Protein AF-A9T0R4-F1 (afdb_monomer)

Radius of gyration: 15.26 Å; Cα contacts (8 Å, |Δi|>4): 193; chains: 1; bounding box: 36×42×43 Å

Solvent-accessible surface area (backbone atoms only — not comparable to full-atom values): 8244 Å² total; per-residue (Å²): 133,77,101,53,100,78,72,76,83,64,57,47,52,49,86,45,76,61,78,54,85,82,58,40,22,39,69,59,68,67,42,74,34,82,90,39,96,44,37,61,94,69,52,31,91,51,52,52,81,87,28,43,73,47,55,80,41,80,59,54,66,58,92,57,54,78,85,64,85,46,80,80,80,76,92,62,88,76,92,49,75,64,57,51,51,67,37,51,49,43,17,54,29,28,42,47,18,23,87,47,77,79,47,99,48,64,54,27,67,17,50,47,26,83,96,33,12,78,77,27,61,63,40,57,20,48,51,44,30,52,59,50,59,72,76,104

Secondary structure (DSSP, 8-state):
--S-TT-PPP---TT---SSSSPSSS--HHHH-TTSTT--S---TT-STT----TT--SS-----TTS-------SS---HHHHIIIIIHHHHHHHS---TTSSS-TTTTTTSTTTGGGSTTHHHHHHHHHHHHT-

pLDDT: mean 76.75, std 14.37, range [42.97, 95.38]

Mean predicted aligned error: 8.43 Å

Nearest PDB structures (foldseek):
  6els-assembly1_A  TM=7.556E-01  e=1.540E-04  Malus domestica
  6hqi-assembly1_A  TM=7.510E-01  e=2.291E-04  Solanum lycopersicum
  4z14-assembly6_E  TM=7.419E-01  e=5.787E-04  Coreopsis grandiflora
  4z14-assembly5_C  TM=7.451E-01  e=9.827E-04  Coreopsis grandiflora
  6hqj-assembly1_A  TM=6.985E-01  e=3.890E-04  Solanum lycopersicum

Foldseek 3Di:
DPPDPPDDDAAQVLVPLDLDPPHSQADDVLQVDPVHPLDDQFWAPQRDPPFGQALPDQAHHDPDGSVDDHDDDDPDDDPDPCVCVVTVLNSVLRHTFYPDCPTPDGGSLECVDPVRPVVNSNSRNHVVVVVVVVVD

Structure (mmCIF, N/CA/C/O backbone):
data_AF-A9T0R4-F1
#
_entry.id   AF-A9T0R4-F1
#
loop_
_atom_site.group_PDB
_atom_site.id
_atom_site.type_symbol
_atom_site.label_atom_id
_atom_site.label_alt_id
_atom_site.label_comp_id
_atom_site.label_asym_id
_atom_site.label_entity_id
_atom_site.label_seq_id
_atom_site.pdbx_PDB_ins_code
_atom_site.Cartn_x
_atom_site.Cartn_y
_atom_site.Cartn_z
_atom_site.occupancy
_atom_site.B_iso_or_equiv
_atom_site.auth_seq_id
_atom_site.auth_comp_id
_atom_site.auth_asym_id
_atom_site.auth_atom_id
_atom_site.pdbx_PDB_model_num
ATOM 1 N N . MET A 1 1 ? 10.611 -3.393 -21.268 1.00 68.62 1 MET A N 1
ATOM 2 C CA . MET A 1 1 ? 9.425 -2.520 -21.177 1.00 68.62 1 MET A CA 1
ATOM 3 C C . MET A 1 1 ? 8.415 -3.016 -22.189 1.00 68.62 1 MET A C 1
ATOM 5 O O . MET A 1 1 ? 8.833 -3.603 -23.177 1.00 68.62 1 MET A O 1
ATOM 9 N N . LEU A 1 2 ? 7.126 -2.898 -21.890 1.00 77.00 2 LEU A N 1
ATOM 10 C CA . LEU A 1 2 ? 6.069 -3.304 -22.812 1.00 77.00 2 LEU A CA 1
ATOM 11 C C . LEU A 1 2 ? 5.944 -2.193 -23.859 1.00 77.00 2 LEU A C 1
ATOM 13 O O . LEU A 1 2 ? 5.824 -1.038 -23.463 1.00 77.00 2 LEU A O 1
ATOM 17 N N . ASP A 1 3 ? 5.995 -2.519 -25.148 1.00 85.50 3 ASP A N 1
ATOM 18 C CA . ASP A 1 3 ? 5.835 -1.561 -26.256 1.00 85.50 3 ASP A CA 1
ATOM 19 C C . ASP A 1 3 ? 4.364 -1.112 -26.368 1.00 85.50 3 ASP A C 1
ATOM 21 O O . ASP A 1 3 ? 3.658 -1.404 -27.332 1.00 85.50 3 ASP A O 1
ATOM 25 N N . ASN A 1 4 ? 3.864 -0.487 -25.304 1.00 85.94 4 ASN A N 1
ATOM 26 C CA . ASN A 1 4 ? 2.493 -0.039 -25.147 1.00 85.94 4 ASN A CA 1
ATOM 27 C C . ASN A 1 4 ? 2.482 1.362 -24.531 1.00 85.94 4 ASN A C 1
ATOM 29 O O . ASN A 1 4 ? 2.609 1.519 -23.316 1.00 85.94 4 ASN A O 1
ATOM 33 N N . ASP A 1 5 ? 2.241 2.359 -25.377 1.00 86.75 5 ASP A N 1
ATOM 34 C CA . ASP A 1 5 ? 2.198 3.777 -25.000 1.00 86.75 5 ASP A CA 1
ATOM 35 C C . ASP A 1 5 ? 0.969 4.154 -24.153 1.00 86.75 5 ASP A C 1
ATOM 37 O O . ASP A 1 5 ? 0.859 5.277 -23.670 1.00 86.75 5 ASP A O 1
ATOM 41 N N . MET A 1 6 ? 0.035 3.218 -23.962 1.00 88.56 6 MET A N 1
ATOM 42 C CA . MET A 1 6 ? -1.208 3.415 -23.218 1.00 88.56 6 MET A CA 1
ATOM 43 C C . MET A 1 6 ? -1.250 2.616 -21.914 1.00 88.56 6 MET A C 1
ATOM 45 O O . MET A 1 6 ? -2.332 2.444 -21.361 1.00 88.56 6 MET A O 1
ATOM 49 N N . PHE A 1 7 ? -0.126 2.078 -21.430 1.00 86.56 7 PHE A N 1
ATOM 50 C CA . PHE A 1 7 ? -0.099 1.295 -20.192 1.00 86.56 7 PHE A CA 1
ATOM 51 C C . PHE A 1 7 ? -0.342 2.196 -18.964 1.00 86.56 7 PHE A C 1
ATOM 53 O O . PHE A 1 7 ? 0.546 2.975 -18.610 1.00 86.56 7 PHE A O 1
ATOM 60 N N . PRO A 1 8 ? -1.509 2.110 -18.290 1.00 87.88 8 PRO A N 1
ATOM 61 C CA . PRO A 1 8 ? -1.770 2.937 -17.127 1.00 87.88 8 PRO A CA 1
ATOM 62 C C . PRO A 1 8 ? -1.184 2.280 -15.876 1.00 87.88 8 PRO A C 1
ATOM 64 O O . PRO A 1 8 ? -1.321 1.071 -15.660 1.00 87.88 8 PRO A O 1
ATOM 67 N N . LEU A 1 9 ? -0.586 3.090 -15.006 1.00 88.06 9 LEU A N 1
ATOM 68 C CA . LEU A 1 9 ? -0.330 2.665 -13.638 1.00 88.06 9 LEU A CA 1
ATOM 69 C C . LEU A 1 9 ? -1.673 2.608 -12.896 1.00 88.06 9 LEU A C 1
ATOM 71 O O . LEU A 1 9 ? -2.477 3.535 -12.978 1.00 88.06 9 LEU A O 1
ATOM 75 N N . HIS A 1 10 ? -1.932 1.509 -12.196 1.00 92.44 10 HIS A N 1
ATOM 76 C CA . HIS A 1 10 ? -3.081 1.431 -11.300 1.00 92.44 10 HIS A CA 1
ATOM 77 C C . HIS A 1 10 ? -2.753 2.137 -9.979 1.00 92.44 10 HIS A C 1
ATOM 79 O O . HIS A 1 10 ? -1.589 2.245 -9.601 1.00 92.44 10 HIS A O 1
ATOM 85 N N . TYR A 1 11 ? -3.779 2.572 -9.257 1.00 94.00 11 TYR A N 1
ATOM 86 C CA . TYR A 1 11 ? -3.642 3.142 -7.921 1.00 94.00 11 TYR A CA 1
ATOM 87 C C . TYR A 1 11 ? -4.256 2.205 -6.883 1.00 94.00 11 TYR A C 1
ATOM 89 O O . TYR A 1 11 ? -5.167 1.424 -7.179 1.00 94.00 11 TYR A O 1
ATOM 97 N N . TRP A 1 12 ? -3.751 2.267 -5.657 1.00 93.94 12 TRP A N 1
ATOM 98 C CA . TRP A 1 12 ? -4.315 1.530 -4.536 1.00 93.94 12 TRP A CA 1
ATOM 99 C C . TRP A 1 12 ? -5.260 2.440 -3.754 1.00 93.94 12 TRP A C 1
ATOM 101 O O . TRP A 1 12 ? -4.814 3.346 -3.068 1.00 93.94 12 TRP A O 1
ATOM 111 N N . ASN A 1 13 ? -6.561 2.179 -3.862 1.00 92.06 13 ASN A N 1
ATOM 112 C CA . ASN A 1 13 ? -7.650 2.983 -3.295 1.00 92.06 13 ASN A CA 1
ATOM 113 C C . ASN A 1 13 ? -7.814 2.800 -1.766 1.00 92.06 13 ASN A C 1
ATOM 115 O O . ASN A 1 13 ? -8.886 2.435 -1.283 1.00 92.06 13 ASN A O 1
ATOM 119 N N . TRP A 1 14 ? -6.735 2.960 -0.997 1.00 88.81 14 TRP A N 1
ATOM 120 C CA . TRP A 1 14 ? -6.724 2.708 0.449 1.00 88.81 14 TRP A CA 1
ATOM 121 C C . TRP A 1 14 ? -7.475 3.761 1.271 1.00 88.81 14 TRP A C 1
ATOM 123 O O . TRP A 1 14 ? -7.790 3.521 2.432 1.00 88.81 14 TRP A O 1
ATOM 133 N N . ASP A 1 15 ? -7.770 4.927 0.707 1.00 85.88 15 ASP A N 1
ATOM 134 C CA . ASP A 1 15 ? -8.566 5.992 1.327 1.00 85.88 15 ASP A CA 1
ATOM 135 C C . ASP A 1 15 ? -10.068 5.663 1.318 1.00 85.88 15 ASP A C 1
ATOM 137 O O . ASP A 1 15 ? -10.836 6.184 2.130 1.00 85.88 15 ASP A O 1
ATOM 141 N N . ASN A 1 16 ? -10.488 4.719 0.472 1.00 86.31 16 ASN A N 1
ATOM 142 C CA . ASN A 1 16 ? -11.830 4.166 0.498 1.00 86.31 16 ASN A CA 1
ATOM 143 C C . ASN A 1 16 ? -12.004 3.180 1.669 1.00 86.31 16 ASN A C 1
ATOM 145 O O . ASN A 1 16 ? -11.699 1.988 1.595 1.00 86.31 16 ASN A O 1
ATOM 149 N N . GLN A 1 17 ? -12.570 3.713 2.749 1.00 79.19 17 GLN A N 1
ATOM 150 C CA . GLN A 1 17 ? -12.779 3.045 4.035 1.00 79.19 17 GLN A CA 1
ATOM 151 C C . GLN A 1 17 ? -14.153 2.360 4.174 1.00 79.19 17 GLN A C 1
ATOM 153 O O . GLN A 1 17 ? -14.677 2.199 5.281 1.00 79.19 17 GLN A O 1
ATOM 158 N N . LEU A 1 18 ? -14.785 1.978 3.057 1.00 81.19 18 LEU A N 1
ATOM 159 C CA . LEU A 1 18 ? -16.064 1.266 3.082 1.00 81.19 18 LEU A CA 1
ATOM 160 C C . LEU A 1 18 ? -15.946 -0.090 3.797 1.00 81.19 18 LEU A C 1
ATOM 162 O O . LEU A 1 18 ? -15.007 -0.856 3.603 1.00 81.19 18 LEU A O 1
ATOM 166 N N . LYS A 1 19 ? -16.963 -0.414 4.601 1.00 77.12 19 LYS A N 1
ATOM 167 C CA . LYS A 1 19 ? -16.982 -1.595 5.486 1.00 77.12 19 LYS A CA 1
ATOM 168 C C . LYS A 1 19 ? -17.447 -2.886 4.803 1.00 77.12 19 LYS A C 1
ATOM 170 O O . LYS A 1 19 ? -17.583 -3.917 5.461 1.00 77.12 19 LYS A O 1
ATOM 175 N N . HIS A 1 20 ? -17.746 -2.835 3.508 1.00 78.81 20 HIS A N 1
ATOM 176 C CA . HIS A 1 20 ? -18.331 -3.944 2.760 1.00 78.81 20 HIS A CA 1
ATOM 177 C C . HIS A 1 20 ? -17.388 -4.391 1.640 1.00 78.81 20 HIS A C 1
ATOM 179 O O . HIS A 1 20 ? -16.813 -3.534 0.973 1.00 78.81 20 HIS A O 1
ATOM 185 N N . PRO A 1 21 ? -17.235 -5.707 1.402 1.00 79.31 21 PRO A N 1
ATOM 186 C CA . PRO A 1 21 ? -16.433 -6.205 0.295 1.00 79.31 21 PRO A CA 1
ATOM 187 C C . PRO A 1 21 ? -16.908 -5.690 -1.081 1.00 79.31 21 PRO A C 1
ATOM 189 O O . PRO A 1 21 ? -18.117 -5.558 -1.286 1.00 79.31 21 PRO A O 1
ATOM 192 N N . PRO A 1 22 ? -15.990 -5.491 -2.046 1.00 83.19 22 PRO A N 1
ATOM 193 C CA . PRO A 1 22 ? -14.541 -5.609 -1.891 1.00 83.19 22 PRO A CA 1
ATOM 194 C C . PRO A 1 22 ? -13.973 -4.461 -1.043 1.00 83.19 22 PRO A C 1
ATOM 196 O O . PRO A 1 22 ? -14.277 -3.295 -1.272 1.00 83.19 22 PRO A O 1
ATOM 199 N N . LEU A 1 23 ? -13.141 -4.813 -0.062 1.00 84.31 23 LEU A N 1
ATOM 200 C CA . LEU A 1 23 ? -12.448 -3.838 0.774 1.00 84.31 23 LEU A CA 1
ATOM 201 C C . LEU A 1 23 ? -11.316 -3.229 -0.053 1.00 84.31 23 LEU A C 1
ATOM 203 O O . LEU A 1 23 ? -10.505 -3.965 -0.608 1.00 84.31 23 LEU A O 1
ATOM 207 N N . ALA A 1 24 ? -11.281 -1.906 -0.168 1.00 88.25 24 ALA A N 1
ATOM 208 C CA . ALA A 1 24 ? -10.272 -1.204 -0.962 1.00 88.25 24 ALA A CA 1
ATOM 209 C C . ALA A 1 24 ? -9.008 -0.866 -0.143 1.00 88.25 24 ALA A C 1
ATOM 211 O O . ALA A 1 24 ? -7.912 -0.744 -0.685 1.00 88.25 24 ALA A O 1
ATOM 212 N N . ASN A 1 25 ? -9.153 -0.824 1.181 1.00 86.56 25 ASN A N 1
ATOM 213 C CA . ASN A 1 25 ? -8.124 -0.583 2.191 1.00 86.56 25 ASN A CA 1
ATOM 214 C C . ASN A 1 25 ? -7.377 -1.853 2.648 1.00 86.56 25 ASN A C 1
ATOM 216 O O . ASN A 1 25 ? -6.816 -1.881 3.740 1.00 86.56 25 ASN A O 1
ATOM 220 N N . VAL A 1 26 ? -7.352 -2.907 1.828 1.00 87.38 26 VAL A N 1
ATOM 221 C CA . VAL A 1 26 ? -6.474 -4.080 2.009 1.00 87.38 26 VAL A CA 1
ATOM 222 C C . VAL A 1 26 ? -5.409 -4.097 0.917 1.00 87.38 26 VAL A C 1
ATOM 224 O O . VAL A 1 26 ? -5.597 -3.480 -0.132 1.00 87.38 26 VAL A O 1
ATOM 227 N N . ILE A 1 27 ? -4.314 -4.832 1.126 1.00 87.88 27 ILE A N 1
ATOM 228 C CA . ILE A 1 27 ? -3.307 -5.038 0.078 1.00 87.88 27 ILE A CA 1
ATOM 229 C C . ILE A 1 27 ? -3.964 -5.711 -1.140 1.00 87.88 27 ILE A C 1
ATOM 231 O O . ILE A 1 27 ? -4.610 -6.755 -0.979 1.00 87.88 27 ILE A O 1
ATOM 235 N N . PRO A 1 28 ? -3.812 -5.165 -2.364 1.00 90.56 28 PRO A N 1
ATOM 236 C CA . PRO A 1 28 ? -4.370 -5.803 -3.548 1.00 90.56 28 PRO A CA 1
ATOM 237 C C . PRO A 1 28 ? -3.743 -7.186 -3.762 1.00 90.56 28 PRO A C 1
ATOM 239 O O . PRO A 1 28 ? -2.525 -7.341 -3.724 1.00 90.56 28 PRO A O 1
ATOM 242 N N . ALA A 1 29 ? -4.565 -8.201 -4.038 1.00 89.38 29 ALA A N 1
ATOM 243 C CA . ALA A 1 29 ? -4.135 -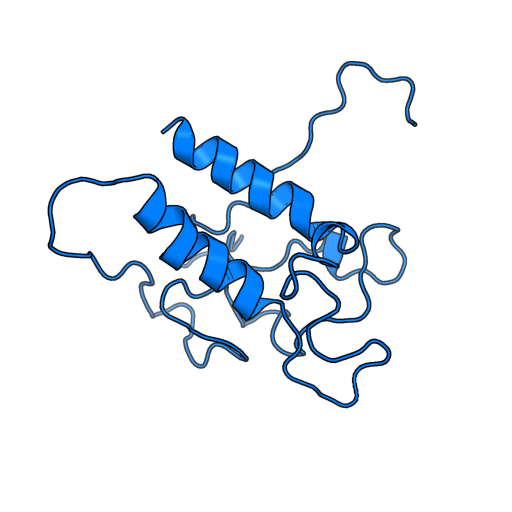9.606 -4.038 1.00 89.38 29 ALA A CA 1
ATOM 244 C C . ALA A 1 29 ? -2.954 -9.926 -4.982 1.00 89.38 29 ALA A C 1
ATOM 246 O O . ALA A 1 29 ? -2.195 -10.857 -4.720 1.00 89.38 29 ALA A O 1
ATOM 247 N N . MET A 1 30 ? -2.768 -9.146 -6.055 1.00 91.50 30 MET A N 1
ATOM 248 C CA . MET A 1 30 ? -1.633 -9.271 -6.985 1.00 91.50 30 MET A CA 1
ATOM 249 C C . MET A 1 30 ? -0.265 -9.045 -6.326 1.00 91.50 30 MET A C 1
ATOM 251 O O . MET A 1 30 ? 0.731 -9.582 -6.799 1.00 91.50 30 MET A O 1
ATOM 255 N N . TYR A 1 31 ? -0.225 -8.290 -5.230 1.00 90.38 31 TYR A N 1
ATOM 256 C CA . TYR A 1 31 ? 0.978 -8.021 -4.450 1.00 90.38 31 TYR A CA 1
ATOM 257 C C . TYR A 1 31 ? 1.284 -9.174 -3.483 1.00 90.38 31 TYR A C 1
ATOM 259 O O . TYR A 1 31 ? 2.440 -9.469 -3.220 1.00 90.38 31 TYR A O 1
ATOM 267 N N . SER A 1 32 ? 0.281 -9.919 -3.013 1.00 87.25 32 SER A N 1
ATOM 268 C CA . SER A 1 32 ? 0.481 -11.043 -2.080 1.00 87.25 32 SER A CA 1
ATOM 269 C C . SER A 1 32 ? 0.821 -12.383 -2.748 1.00 87.25 32 SER A C 1
ATOM 271 O O . SER A 1 32 ? 1.070 -13.362 -2.045 1.00 87.25 32 SER A O 1
ATOM 273 N N . ASN A 1 33 ? 0.822 -12.464 -4.082 1.00 89.44 33 ASN A N 1
ATOM 274 C CA . ASN A 1 33 ? 1.097 -13.707 -4.803 1.00 89.44 33 ASN A CA 1
ATOM 275 C C . ASN A 1 33 ? 2.594 -13.869 -5.109 1.00 89.44 33 ASN A C 1
ATOM 277 O O . ASN A 1 33 ? 3.101 -13.234 -6.029 1.00 89.44 33 ASN A O 1
ATOM 281 N N . GLN A 1 34 ? 3.255 -14.794 -4.407 1.00 90.12 34 GLN A N 1
ATOM 282 C CA . GLN A 1 34 ? 4.688 -15.111 -4.537 1.00 90.12 34 GLN A CA 1
ATOM 283 C C . GLN A 1 34 ? 5.139 -15.522 -5.946 1.00 90.12 34 GLN A C 1
ATOM 285 O O . GLN A 1 34 ? 6.329 -15.475 -6.246 1.00 90.12 34 GLN A O 1
ATOM 290 N N . GLU A 1 35 ? 4.210 -15.924 -6.812 1.00 93.69 35 GLU A N 1
ATOM 291 C CA . GLU A 1 35 ? 4.498 -16.308 -8.195 1.00 93.69 35 GLU A CA 1
ATOM 292 C C . GLU A 1 35 ? 4.547 -15.105 -9.153 1.00 93.69 35 GLU A C 1
ATOM 294 O O . GLU A 1 35 ? 4.972 -15.246 -10.301 1.00 93.69 35 GLU A O 1
ATOM 299 N N . LEU A 1 36 ? 4.102 -13.921 -8.715 1.00 93.06 36 LEU A N 1
ATOM 300 C CA . LEU A 1 36 ? 4.046 -12.717 -9.541 1.00 93.06 36 LEU A CA 1
ATOM 301 C C . LEU A 1 36 ? 5.266 -11.812 -9.316 1.00 93.06 36 LEU A C 1
ATOM 303 O O . LEU A 1 36 ? 5.734 -11.669 -8.189 1.00 93.06 36 LEU A O 1
ATOM 307 N N . PRO A 1 37 ? 5.727 -11.087 -10.355 1.00 93.06 37 PRO A N 1
ATOM 308 C CA . PRO A 1 37 ? 6.849 -10.146 -10.241 1.00 93.06 37 PRO A CA 1
ATOM 309 C C . PRO A 1 37 ? 6.542 -8.917 -9.367 1.00 93.06 37 PRO A C 1
ATOM 311 O O . PRO A 1 37 ? 7.416 -8.090 -9.138 1.00 93.06 37 PRO A O 1
ATOM 314 N N . LEU A 1 38 ? 5.292 -8.772 -8.924 1.00 92.12 38 LEU A N 1
ATOM 315 C CA . LEU A 1 38 ? 4.835 -7.700 -8.044 1.00 92.12 38 LEU A CA 1
ATOM 316 C C . LEU A 1 38 ? 4.995 -8.046 -6.560 1.00 92.12 38 LEU A C 1
ATOM 318 O O . LEU A 1 38 ? 4.804 -7.176 -5.716 1.00 92.12 38 LEU A O 1
ATOM 322 N N . TYR A 1 39 ? 5.312 -9.301 -6.239 1.00 89.38 39 TYR A N 1
ATOM 323 C CA . TYR A 1 39 ? 5.495 -9.738 -4.865 1.00 89.38 39 TYR A CA 1
ATOM 324 C C . TYR A 1 39 ? 6.786 -9.196 -4.261 1.00 89.38 39 TYR A C 1
ATOM 326 O O . TYR A 1 39 ? 7.848 -9.248 -4.884 1.00 89.38 39 TYR A O 1
ATOM 334 N N . HIS A 1 40 ? 6.696 -8.753 -3.008 1.00 86.81 40 HIS A N 1
ATOM 335 C CA . HIS A 1 40 ? 7.843 -8.374 -2.199 1.00 86.81 40 HIS A CA 1
ATOM 336 C C . HIS A 1 40 ? 7.894 -9.231 -0.920 1.00 86.81 40 HIS A C 1
ATOM 338 O O . HIS A 1 40 ? 6.888 -9.348 -0.218 1.00 86.81 40 HIS A O 1
ATOM 344 N N . PRO A 1 41 ? 9.043 -9.851 -0.582 1.00 78.38 41 PRO A N 1
ATOM 345 C CA . PRO A 1 41 ? 9.122 -10.809 0.522 1.00 78.38 41 PRO A CA 1
ATOM 346 C C . PRO A 1 41 ? 9.181 -10.169 1.914 1.00 78.38 41 PRO A C 1
ATOM 348 O O . PRO A 1 41 ? 9.056 -10.878 2.910 1.00 78.38 41 PRO A O 1
ATOM 351 N N . VAL A 1 42 ? 9.406 -8.854 2.005 1.00 73.75 42 VAL A N 1
ATOM 352 C CA . VAL A 1 42 ? 9.708 -8.173 3.274 1.00 73.75 42 VAL A CA 1
ATOM 353 C C . VAL A 1 42 ? 8.575 -7.246 3.684 1.00 73.75 42 VAL A C 1
ATOM 355 O O . VAL A 1 42 ? 8.691 -6.024 3.609 1.00 73.75 42 VAL A O 1
ATOM 358 N N . TRP A 1 43 ? 7.484 -7.846 4.146 1.00 79.56 43 TRP A N 1
ATOM 359 C CA . TRP A 1 43 ? 6.323 -7.144 4.682 1.00 79.56 43 TRP A CA 1
ATOM 360 C C . TRP A 1 43 ? 6.037 -7.526 6.122 1.00 79.56 43 TRP A C 1
ATOM 362 O O . TRP A 1 43 ? 6.429 -8.591 6.597 1.00 79.56 43 TRP A O 1
ATOM 372 N N . ASN A 1 44 ? 5.307 -6.655 6.811 1.00 74.12 44 ASN A N 1
ATOM 373 C CA . ASN A 1 44 ? 4.682 -7.004 8.073 1.00 74.12 44 ASN A CA 1
ATOM 374 C C . ASN A 1 44 ? 3.709 -8.198 7.906 1.00 74.12 44 ASN A C 1
ATOM 376 O O . ASN A 1 44 ? 2.941 -8.274 6.947 1.00 74.12 44 ASN A O 1
ATOM 380 N N . ASN A 1 45 ? 3.680 -9.117 8.877 1.00 72.88 45 ASN A N 1
ATOM 381 C CA . ASN A 1 45 ? 2.848 -10.333 8.843 1.00 72.88 45 ASN A CA 1
ATOM 382 C C . ASN A 1 45 ? 1.333 -10.061 8.909 1.00 72.88 45 ASN A C 1
ATOM 384 O O . ASN A 1 45 ? 0.526 -10.958 8.673 1.00 72.88 45 ASN A O 1
ATOM 388 N N . SER A 1 46 ? 0.926 -8.837 9.231 1.00 74.88 46 SER A N 1
ATOM 389 C CA . SER A 1 46 ? -0.478 -8.427 9.362 1.00 74.88 46 SER A CA 1
ATOM 390 C C . SER A 1 46 ? -0.968 -7.572 8.195 1.00 74.88 46 SER A C 1
ATOM 392 O O . SER A 1 46 ? -1.763 -6.659 8.385 1.00 74.88 46 SER A O 1
ATOM 394 N N . LEU A 1 47 ? -0.487 -7.868 6.989 1.00 78.25 47 LEU A N 1
ATOM 395 C CA . LEU A 1 47 ? -0.979 -7.276 5.744 1.00 78.25 47 LEU A CA 1
ATOM 396 C C . LEU A 1 47 ? -2.079 -8.087 5.054 1.00 78.25 47 LEU A C 1
ATOM 398 O O . LEU A 1 47 ? -2.772 -7.581 4.172 1.00 78.25 47 LEU A O 1
ATOM 402 N N . ALA A 1 48 ? -2.249 -9.347 5.450 1.00 73.94 48 ALA A N 1
ATOM 403 C CA . ALA A 1 48 ? -3.329 -10.187 4.954 1.00 73.94 48 ALA A CA 1
ATOM 404 C C . ALA A 1 48 ? -4.665 -9.830 5.639 1.00 73.94 48 ALA A C 1
ATOM 406 O O . ALA A 1 48 ? -4.673 -9.452 6.813 1.00 73.94 48 ALA A O 1
ATOM 407 N N . PRO A 1 49 ? -5.817 -10.011 4.968 1.00 70.19 49 PRO A N 1
ATOM 408 C CA . PRO A 1 49 ? -7.118 -9.940 5.629 1.00 70.19 49 PRO A CA 1
ATOM 409 C C . PRO A 1 49 ? -7.155 -10.797 6.914 1.00 70.19 49 PRO A C 1
ATOM 411 O O . PRO A 1 49 ? -6.568 -11.882 6.933 1.00 70.19 49 PRO A O 1
ATOM 414 N N . PRO A 1 50 ? -7.836 -10.357 7.992 1.00 69.75 50 PRO A N 1
ATOM 415 C CA . PRO A 1 50 ? -8.819 -9.271 8.052 1.00 69.75 50 PRO A CA 1
ATOM 416 C C . PRO A 1 50 ? -8.228 -7.882 8.352 1.00 69.75 50 PRO A C 1
ATOM 418 O O . PRO A 1 50 ? -8.987 -6.966 8.668 1.00 69.75 50 PRO A O 1
ATOM 421 N N . PHE A 1 51 ? -6.905 -7.717 8.302 1.00 77.19 51 PHE A N 1
ATOM 422 C CA . PHE A 1 51 ? -6.280 -6.427 8.565 1.00 77.19 51 PHE A CA 1
ATOM 423 C C . PHE A 1 51 ? -6.506 -5.468 7.397 1.00 77.19 51 PHE A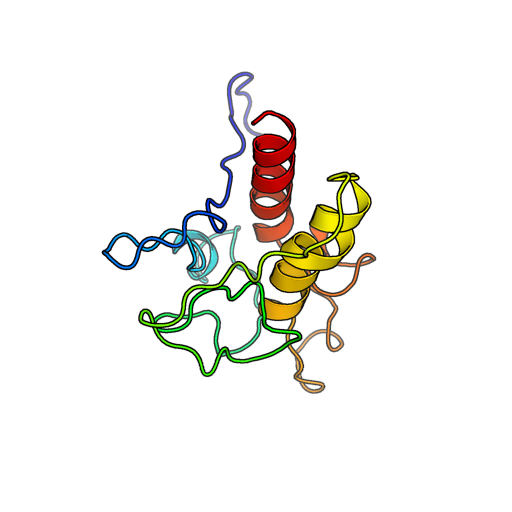 C 1
ATOM 425 O O . PHE A 1 51 ? -6.340 -5.826 6.232 1.00 77.19 51 PHE A O 1
ATOM 432 N N . VAL A 1 52 ? -6.886 -4.243 7.736 1.00 80.31 52 VAL A N 1
ATOM 433 C CA . VAL A 1 52 ? -7.016 -3.118 6.810 1.00 80.31 52 VAL A CA 1
ATOM 434 C C . VAL A 1 52 ? -5.992 -2.053 7.186 1.00 80.31 52 VAL A C 1
ATOM 436 O O . VAL A 1 52 ? -5.608 -1.968 8.361 1.00 80.31 52 VAL A O 1
ATOM 439 N N . VAL A 1 53 ? -5.571 -1.244 6.211 1.00 80.12 53 VAL A N 1
ATOM 440 C CA . VAL A 1 53 ? -4.845 0.008 6.471 1.00 80.12 53 VAL A CA 1
ATOM 441 C C . VAL A 1 53 ? -5.679 0.815 7.450 1.00 80.12 53 VAL A C 1
ATOM 443 O O . VAL A 1 53 ? -6.880 0.906 7.222 1.00 80.12 53 VAL A O 1
ATOM 446 N N . ASP A 1 54 ? -5.068 1.371 8.501 1.00 73.25 54 ASP A N 1
ATOM 447 C CA . ASP A 1 54 ? -5.698 2.305 9.440 1.00 73.25 54 ASP A CA 1
ATOM 448 C C . ASP A 1 54 ? -4.928 3.618 9.518 1.00 73.25 54 ASP A C 1
ATOM 450 O O . ASP A 1 54 ? -3.813 3.631 10.032 1.00 73.25 54 ASP A O 1
ATOM 454 N N . MET A 1 55 ? -5.530 4.716 9.043 1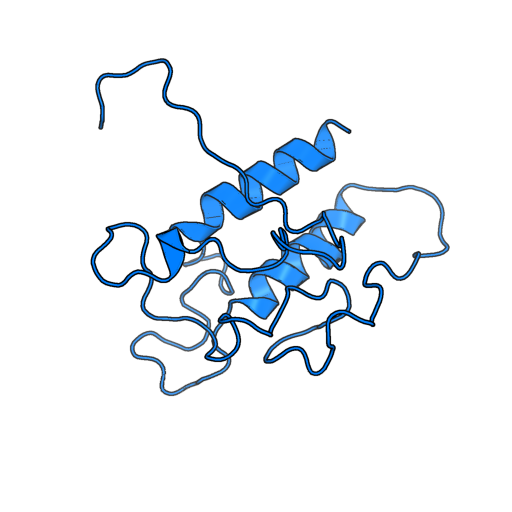.00 73.50 55 MET A N 1
ATOM 455 C CA . MET A 1 55 ? -4.888 6.043 8.993 1.00 73.50 55 MET A CA 1
ATOM 456 C C . MET A 1 55 ? -4.504 6.602 10.372 1.00 73.50 55 MET A C 1
ATOM 458 O O . MET A 1 55 ? -3.688 7.516 10.449 1.00 73.50 55 MET A O 1
ATOM 462 N N . ASP A 1 56 ? -5.031 6.023 11.453 1.00 66.06 56 ASP A N 1
ATOM 463 C CA . ASP A 1 56 ? -4.724 6.373 12.843 1.00 66.06 56 ASP A CA 1
ATOM 464 C C . ASP A 1 56 ? -3.731 5.388 13.509 1.00 66.06 56 ASP A C 1
ATOM 466 O O . ASP A 1 56 ? -3.589 5.357 14.733 1.00 66.06 56 ASP A O 1
ATOM 470 N N . THR A 1 57 ? -3.038 4.538 12.737 1.00 65.06 57 THR A N 1
ATOM 471 C CA . THR A 1 57 ? -1.988 3.652 13.276 1.00 65.06 57 THR A CA 1
ATOM 472 C C . THR A 1 57 ? -0.578 4.088 12.926 1.00 65.06 57 THR A C 1
ATOM 474 O O . THR A 1 57 ? -0.256 4.380 11.785 1.00 65.06 57 THR A O 1
ATOM 477 N N . ALA A 1 58 ? 0.294 4.068 13.938 1.00 60.84 58 ALA A N 1
ATOM 478 C CA . ALA A 1 58 ? 1.670 4.507 13.781 1.00 60.84 58 ALA A CA 1
ATOM 479 C C . ALA A 1 58 ? 2.586 3.437 13.163 1.00 60.84 58 ALA A C 1
ATOM 481 O O . ALA A 1 58 ? 3.473 3.849 12.432 1.00 60.84 58 ALA A O 1
ATOM 482 N N . ARG A 1 59 ? 2.401 2.127 13.456 1.00 67.94 59 ARG A N 1
ATOM 483 C CA . ARG A 1 59 ? 3.140 0.944 12.925 1.00 67.94 59 ARG A CA 1
ATOM 484 C C . ARG A 1 59 ? 2.443 -0.377 13.295 1.00 67.94 59 ARG A C 1
ATOM 486 O O . ARG A 1 59 ? 1.765 -0.438 14.323 1.00 67.94 59 ARG A O 1
ATOM 493 N N . GLY A 1 60 ? 2.730 -1.461 12.568 1.00 62.69 60 GLY A N 1
ATOM 494 C CA . GLY A 1 60 ? 2.431 -2.840 12.994 1.00 62.69 60 GLY A CA 1
ATOM 495 C C . GLY A 1 60 ? 0.998 -3.320 12.720 1.00 62.69 60 GLY A C 1
ATOM 496 O O . GLY A 1 60 ? 0.270 -2.730 11.928 1.00 62.69 60 GLY A O 1
ATOM 497 N N . CYS A 1 61 ? 0.593 -4.439 13.340 1.00 63.84 61 CYS A N 1
ATOM 498 C CA . CYS A 1 61 ? -0.748 -5.002 13.146 1.00 63.84 61 CYS A CA 1
ATOM 499 C C . CYS A 1 61 ? -1.819 -4.028 13.642 1.00 63.84 61 CYS A C 1
ATOM 501 O O . CYS A 1 61 ? -1.852 -3.688 14.831 1.00 63.84 61 CYS A O 1
ATOM 503 N N . THR A 1 62 ? -2.751 -3.644 12.773 1.00 60.03 62 THR A N 1
ATOM 504 C CA . THR A 1 62 ? -3.920 -2.874 13.191 1.00 60.03 62 THR A CA 1
ATOM 505 C C . THR A 1 62 ? -4.775 -3.766 14.096 1.00 60.03 62 THR A C 1
ATOM 507 O O . THR A 1 62 ? -5.327 -4.778 13.678 1.00 60.03 62 THR A O 1
ATOM 510 N N . LYS A 1 63 ? -4.896 -3.428 15.389 1.00 56.28 63 LYS A N 1
ATOM 511 C CA . LYS A 1 63 ? -5.846 -4.109 16.302 1.00 56.28 63 LYS A CA 1
ATOM 512 C C . LYS A 1 63 ? -7.308 -3.749 15.997 1.00 56.28 63 LYS A C 1
ATOM 514 O O . LYS A 1 63 ? -8.205 -4.150 16.735 1.00 56.28 63 LYS A O 1
ATOM 519 N N . LYS A 1 64 ? -7.539 -2.944 14.959 1.00 57.62 64 LYS A N 1
ATOM 520 C CA . LYS A 1 64 ? -8.824 -2.343 14.629 1.00 57.62 64 LYS A CA 1
ATOM 521 C C . LYS A 1 64 ? -9.471 -3.123 13.485 1.00 57.62 64 LYS A C 1
ATOM 523 O O . LYS A 1 64 ? -8.845 -3.401 12.470 1.00 57.62 64 LYS A O 1
ATOM 528 N N . THR A 1 65 ? -10.716 -3.528 13.703 1.00 56.59 65 THR A N 1
ATOM 529 C CA . THR A 1 65 ? -11.547 -4.276 12.752 1.00 56.59 65 THR A CA 1
ATOM 530 C C . THR A 1 65 ? -12.359 -3.311 11.879 1.00 56.59 65 THR A C 1
ATOM 532 O O . THR A 1 65 ? -12.354 -2.103 12.116 1.00 56.59 65 THR A O 1
ATOM 535 N N . LEU A 1 66 ? -13.116 -3.846 10.911 1.00 54.44 66 LEU A N 1
ATOM 536 C CA . LEU A 1 66 ? -14.019 -3.114 9.999 1.00 54.44 66 LEU A CA 1
ATOM 537 C C . LEU A 1 66 ? -14.999 -2.133 10.681 1.00 54.44 66 LEU A C 1
ATOM 539 O O . LEU A 1 66 ? -15.652 -1.340 10.009 1.00 54.44 66 LEU A O 1
ATOM 543 N N . GLU A 1 67 ? -15.153 -2.182 12.005 1.00 56.44 67 GLU A N 1
ATOM 544 C CA . GLU A 1 67 ? -16.052 -1.306 12.755 1.00 56.44 67 GLU A CA 1
ATOM 545 C C . GLU A 1 67 ? -15.458 0.081 13.048 1.00 56.44 67 GLU A C 1
ATOM 547 O O . GLU A 1 67 ? -16.224 1.037 13.209 1.00 56.44 67 GLU A O 1
ATOM 552 N N . PHE A 1 68 ? -14.131 0.230 13.035 1.00 53.44 68 PHE A N 1
ATOM 553 C CA . PHE A 1 68 ? -13.452 1.488 13.348 1.00 53.44 68 PHE A CA 1
ATOM 554 C C . PHE A 1 68 ? -13.344 2.408 12.115 1.00 53.44 68 PHE A C 1
ATOM 556 O O . PHE A 1 68 ? -12.866 1.995 11.063 1.00 53.44 68 PHE A O 1
ATOM 563 N N . LEU A 1 69 ? -13.812 3.656 12.241 1.00 50.19 69 LEU A N 1
ATOM 564 C CA . LEU A 1 69 ? -13.626 4.726 11.249 1.00 50.19 69 LEU A CA 1
ATOM 565 C C . LEU A 1 69 ? -12.254 5.384 11.439 1.00 50.19 69 LEU A C 1
ATOM 567 O O . LEU A 1 69 ? -11.876 5.670 12.569 1.00 50.19 69 LEU A O 1
ATOM 571 N N . GLN A 1 70 ? -11.547 5.652 10.339 1.00 56.38 70 GLN A N 1
ATOM 572 C CA . GLN A 1 70 ? -10.096 5.874 10.353 1.00 56.38 70 GLN A CA 1
ATOM 573 C C . GLN A 1 70 ? -9.624 7.306 10.082 1.00 56.38 70 GLN A C 1
ATOM 575 O O . GLN A 1 70 ? -8.451 7.590 10.268 1.00 56.38 70 GLN A O 1
ATOM 580 N N . PHE A 1 71 ? -10.498 8.234 9.693 1.00 51.91 71 PHE A N 1
ATOM 581 C CA . PHE A 1 71 ? -10.106 9.641 9.586 1.00 51.91 71 PHE A CA 1
ATOM 582 C C . PHE A 1 71 ? -10.473 10.370 10.879 1.00 51.91 71 PHE A C 1
ATOM 584 O O . PHE A 1 71 ? -11.631 10.740 11.089 1.00 51.91 71 PHE A O 1
ATOM 591 N N . SER A 1 72 ? -9.499 10.575 11.767 1.00 46.03 72 SER A N 1
ATOM 592 C CA . SER A 1 72 ? -9.633 11.573 12.824 1.00 46.03 72 SER A CA 1
ATOM 593 C C . SER A 1 72 ? -9.486 12.957 12.180 1.00 46.03 72 SER A C 1
ATOM 595 O O . SER A 1 72 ? -8.485 13.288 11.550 1.00 46.03 72 SER A O 1
ATOM 597 N N . LYS A 1 73 ? -10.549 13.759 12.261 1.00 44.44 73 LYS A N 1
ATOM 598 C CA . LYS A 1 73 ? -10.572 15.134 11.757 1.00 44.44 73 LYS A CA 1
ATOM 599 C C . LYS A 1 73 ? -9.529 15.952 12.524 1.00 44.44 73 LYS A C 1
ATOM 601 O O . LYS A 1 73 ? -9.695 16.160 13.724 1.00 44.44 73 LYS A O 1
ATOM 606 N N . VAL A 1 74 ? -8.487 16.437 11.851 1.00 48.25 74 VAL A N 1
ATOM 607 C CA . VAL A 1 74 ? -7.621 17.474 12.423 1.00 48.25 74 VAL A CA 1
ATOM 608 C C . VAL A 1 74 ? -8.418 18.780 12.402 1.00 48.25 74 VAL A C 1
ATOM 610 O O . VAL A 1 74 ? -8.744 19.315 11.344 1.00 48.25 74 VAL A O 1
ATOM 613 N N . GLU A 1 75 ? -8.816 19.267 13.578 1.00 47.56 75 GLU A N 1
ATOM 614 C CA . GLU A 1 75 ? -9.403 20.598 13.740 1.00 47.56 75 GLU A CA 1
ATOM 615 C C . GLU A 1 75 ? -8.303 21.662 13.704 1.00 47.56 75 GLU A C 1
ATOM 617 O O . GLU A 1 75 ? -7.929 22.231 14.723 1.00 47.56 75 GLU A O 1
ATOM 622 N N . SER A 1 76 ? -7.782 21.958 12.522 1.00 42.97 76 SER A N 1
ATOM 623 C CA . SER A 1 76 ? -7.107 23.232 12.281 1.00 42.97 76 SER A CA 1
ATOM 624 C C . SER A 1 76 ? -7.127 23.520 10.792 1.00 42.97 76 SER A C 1
ATOM 626 O O . SER A 1 76 ? -6.757 22.670 9.990 1.00 42.97 76 SER A O 1
ATOM 628 N N . GLY A 1 77 ? -7.651 24.696 10.448 1.00 48.25 77 GLY A N 1
ATOM 629 C CA . GLY A 1 77 ? -7.807 25.152 9.075 1.00 48.25 77 GLY A CA 1
ATOM 630 C C . GLY A 1 77 ? -6.495 25.148 8.294 1.00 48.25 77 GLY A C 1
ATOM 631 O O . GLY A 1 77 ? -5.424 25.290 8.871 1.00 48.25 77 GLY A O 1
ATOM 632 N N . GLU A 1 78 ? -6.669 25.033 6.979 1.00 43.62 78 GLU A N 1
ATOM 633 C CA . GLU A 1 78 ? -5.652 24.939 5.925 1.00 43.62 78 GLU A CA 1
ATOM 634 C C . GLU A 1 78 ? -5.092 23.521 5.734 1.00 43.62 78 GLU A C 1
ATOM 636 O O . GLU A 1 78 ? -4.219 23.026 6.438 1.00 43.62 78 GLU A O 1
ATOM 641 N N . MET A 1 79 ? -5.671 22.840 4.742 1.00 45.56 79 MET A N 1
ATOM 642 C CA . MET A 1 79 ? -5.243 21.536 4.252 1.00 45.56 79 MET A CA 1
ATOM 643 C C . MET A 1 79 ? -3.978 21.749 3.407 1.00 45.56 79 MET A C 1
ATOM 645 O O . MET A 1 79 ? -4.043 21.876 2.188 1.00 45.56 79 MET A O 1
ATOM 649 N N . GLU A 1 80 ? -2.832 21.909 4.065 1.00 51.34 80 GLU A N 1
ATOM 650 C CA . GLU A 1 80 ? -1.539 22.022 3.388 1.00 51.34 80 GLU A CA 1
ATOM 651 C C . GLU A 1 80 ? -1.030 20.633 2.965 1.00 51.34 80 GLU A C 1
ATOM 653 O O . GLU A 1 80 ? -1.341 19.633 3.620 1.00 51.34 80 GLU A O 1
ATOM 658 N N . ALA A 1 81 ? -0.215 20.561 1.904 1.00 51.50 81 ALA A N 1
ATOM 659 C CA . ALA A 1 81 ? 0.424 19.325 1.418 1.00 51.50 81 ALA A CA 1
ATOM 660 C C . ALA A 1 81 ? 1.113 18.514 2.541 1.00 51.50 81 ALA A C 1
ATOM 662 O O . ALA A 1 81 ? 1.107 17.283 2.512 1.00 51.50 81 ALA A O 1
ATOM 663 N N . TRP A 1 82 ? 1.590 19.210 3.578 1.00 55.16 82 TRP A N 1
ATOM 664 C CA . TRP A 1 82 ? 2.146 18.652 4.812 1.00 55.16 82 TRP A CA 1
ATOM 665 C C . TRP A 1 82 ? 1.213 17.672 5.534 1.00 55.16 82 TRP A C 1
ATOM 667 O O . TRP A 1 82 ? 1.673 16.680 6.083 1.00 55.16 82 TRP A O 1
ATOM 677 N N . THR A 1 83 ? -0.102 17.895 5.518 1.00 68.44 83 THR A N 1
ATOM 678 C CA . THR A 1 83 ? -1.055 17.042 6.250 1.00 68.44 83 THR A CA 1
ATOM 679 C C . THR A 1 83 ? -1.177 15.644 5.634 1.00 68.44 83 THR A C 1
ATOM 681 O O . THR A 1 83 ? -1.135 14.642 6.344 1.00 68.44 83 THR A O 1
ATOM 684 N N . PHE A 1 84 ? -1.264 15.530 4.309 1.00 74.38 84 PHE A N 1
ATOM 685 C CA . PHE A 1 84 ? -1.352 14.218 3.663 1.00 74.38 84 PHE A CA 1
ATOM 686 C C . PHE A 1 84 ? -0.017 13.468 3.674 1.00 74.38 84 PHE A C 1
ATOM 688 O O . PHE A 1 84 ? -0.020 12.242 3.818 1.00 74.38 84 PHE A O 1
ATOM 695 N N . GLU A 1 85 ? 1.100 14.193 3.558 1.00 78.56 85 GLU A N 1
ATOM 696 C CA . GLU A 1 85 ? 2.453 13.636 3.640 1.00 78.56 85 GLU A CA 1
ATOM 697 C C . GLU A 1 85 ? 2.755 13.061 5.037 1.00 78.56 85 GLU A C 1
ATOM 699 O O . GLU A 1 85 ? 3.207 11.915 5.144 1.00 78.56 85 GLU A O 1
ATOM 704 N N . ASP A 1 86 ? 2.456 13.819 6.101 1.00 74.69 86 AS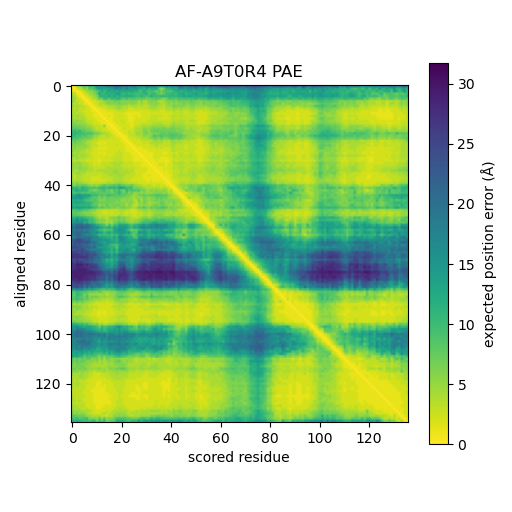P A N 1
ATOM 705 C CA . ASP A 1 86 ? 2.801 13.452 7.481 1.00 74.69 86 ASP A CA 1
ATOM 706 C C . ASP A 1 86 ? 1.856 12.426 8.108 1.00 74.69 86 ASP A C 1
ATOM 708 O O . ASP A 1 86 ? 2.287 11.655 8.975 1.00 74.69 86 ASP A O 1
ATOM 712 N N . TYR A 1 87 ? 0.584 12.410 7.696 1.00 77.19 87 TYR A N 1
ATOM 713 C CA . TYR A 1 87 ? -0.414 11.485 8.229 1.00 77.19 87 TYR A CA 1
ATOM 714 C C . TYR A 1 87 ? -0.619 10.293 7.295 1.00 77.19 87 TYR A C 1
ATOM 716 O O . TYR A 1 87 ? -0.023 9.242 7.503 1.00 77.19 87 TYR A O 1
ATOM 724 N N . SER A 1 88 ? -1.443 10.424 6.255 1.00 81.56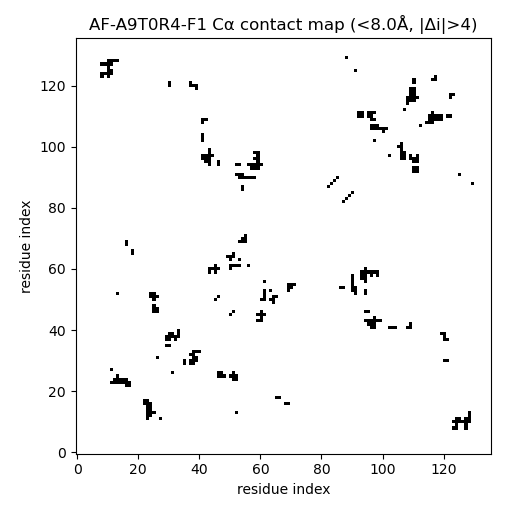 88 SER A N 1
ATOM 725 C CA . SER A 1 88 ? -1.885 9.273 5.454 1.00 81.56 88 SER A CA 1
ATOM 726 C C . SER A 1 88 ? -0.756 8.570 4.700 1.00 81.56 88 SER A C 1
ATOM 728 O O . SER A 1 88 ? -0.666 7.344 4.745 1.00 81.56 88 SER A O 1
ATOM 730 N N . HIS A 1 89 ? 0.126 9.326 4.041 1.00 87.75 89 HIS A N 1
ATOM 731 C CA . HIS A 1 89 ? 1.262 8.768 3.307 1.00 87.75 89 HIS A CA 1
ATOM 732 C C . HIS A 1 89 ? 2.191 8.021 4.264 1.00 87.75 89 HIS A C 1
ATOM 734 O O . HIS A 1 89 ? 2.408 6.816 4.123 1.00 87.75 89 HIS A O 1
ATOM 740 N N . ARG A 1 90 ? 2.639 8.697 5.326 1.00 83.62 90 ARG A N 1
ATOM 741 C CA . ARG A 1 90 ? 3.482 8.084 6.352 1.00 83.62 90 ARG A CA 1
ATOM 742 C C . ARG A 1 90 ? 2.844 6.848 6.988 1.00 83.62 90 ARG A C 1
ATOM 744 O O . ARG A 1 90 ? 3.542 5.860 7.202 1.00 83.62 90 ARG A O 1
ATOM 751 N N . THR A 1 91 ? 1.547 6.882 7.282 1.00 84.62 91 THR A N 1
ATOM 752 C CA . THR A 1 91 ? 0.837 5.757 7.897 1.00 84.62 91 THR A CA 1
ATOM 753 C C . THR A 1 91 ? 0.825 4.531 6.988 1.00 84.62 91 THR A C 1
ATOM 755 O O . THR A 1 91 ? 1.083 3.428 7.464 1.00 84.62 91 THR A O 1
ATOM 758 N N . VAL A 1 92 ? 0.595 4.687 5.682 1.00 87.94 92 VAL A N 1
ATOM 759 C CA . VAL A 1 92 ? 0.619 3.545 4.751 1.00 87.94 92 VAL A CA 1
ATOM 760 C C . VAL A 1 92 ? 2.021 2.939 4.653 1.00 87.94 92 VAL A C 1
ATOM 762 O O . VAL A 1 92 ? 2.162 1.718 4.763 1.00 87.94 92 VAL A O 1
ATOM 765 N N . HIS A 1 93 ? 3.059 3.776 4.532 1.00 88.88 93 HIS A N 1
ATOM 766 C CA . HIS A 1 93 ? 4.455 3.328 4.587 1.00 88.88 93 HIS A 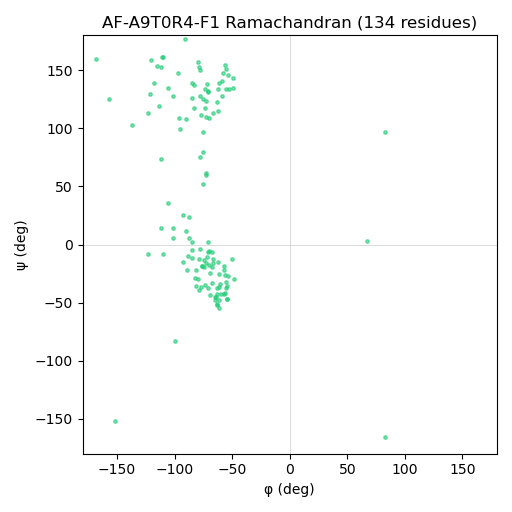CA 1
ATOM 767 C C . HIS A 1 93 ? 4.736 2.539 5.880 1.00 88.88 93 HIS A C 1
ATOM 769 O O . HIS A 1 93 ? 5.283 1.436 5.845 1.00 88.88 93 HIS A O 1
ATOM 775 N N . ALA A 1 94 ? 4.298 3.073 7.020 1.00 82.81 94 ALA A N 1
ATOM 776 C CA . ALA A 1 94 ? 4.527 2.496 8.339 1.00 82.81 94 ALA A CA 1
ATOM 777 C C . ALA A 1 94 ? 3.663 1.257 8.656 1.00 82.81 94 ALA A C 1
ATOM 779 O O . ALA A 1 94 ? 3.975 0.475 9.558 1.00 82.81 94 ALA A O 1
ATOM 780 N N . TRP A 1 95 ? 2.558 1.061 7.939 1.00 82.75 95 TRP A N 1
ATOM 781 C CA . TRP A 1 95 ? 1.697 -0.111 8.087 1.00 82.75 95 TRP A CA 1
ATOM 782 C C . TRP A 1 95 ? 2.274 -1.345 7.379 1.00 82.75 95 TRP A C 1
ATOM 784 O O . TRP A 1 95 ? 2.218 -2.456 7.917 1.00 82.75 95 TRP A O 1
ATOM 794 N N . ILE A 1 96 ? 2.855 -1.137 6.194 1.00 84.75 96 ILE A N 1
ATOM 795 C CA . ILE A 1 96 ? 3.486 -2.184 5.377 1.00 84.75 96 ILE A CA 1
ATOM 796 C C . ILE A 1 96 ? 4.861 -2.569 5.908 1.00 84.75 96 ILE A C 1
ATOM 798 O O . ILE A 1 96 ? 5.222 -3.752 5.852 1.00 84.75 96 ILE A O 1
ATOM 802 N N . GLU A 1 97 ? 5.621 -1.595 6.415 1.00 80.62 97 GLU A N 1
ATOM 803 C CA . GLU A 1 97 ? 6.980 -1.851 6.873 1.00 80.62 97 GLU A CA 1
ATOM 804 C C . GLU A 1 97 ? 7.024 -2.972 7.918 1.00 80.62 97 GLU A C 1
ATOM 806 O O . GLU A 1 97 ? 6.231 -3.025 8.861 1.00 80.62 97 GLU A O 1
ATOM 811 N N . THR A 1 98 ? 7.967 -3.896 7.750 1.00 72.31 98 THR A N 1
ATOM 812 C CA . THR A 1 98 ? 8.226 -4.918 8.761 1.00 72.31 98 THR A CA 1
ATOM 813 C C . THR A 1 98 ? 8.922 -4.304 9.982 1.00 72.31 98 THR A C 1
ATOM 815 O O . THR A 1 98 ? 10.007 -3.734 9.843 1.00 72.31 98 THR A O 1
ATOM 818 N N . PRO A 1 99 ? 8.357 -4.441 11.196 1.00 65.81 99 PRO A N 1
ATOM 819 C CA . PRO A 1 99 ? 9.074 -4.108 12.423 1.00 65.81 99 PRO A CA 1
ATOM 820 C C . PRO A 1 99 ? 10.074 -5.209 12.822 1.00 65.81 99 PRO A C 1
ATOM 822 O O . PRO A 1 99 ? 10.766 -5.068 13.831 1.00 65.81 99 PRO A O 1
ATOM 825 N N . ASP A 1 100 ? 10.118 -6.324 12.083 1.00 63.50 100 ASP A N 1
ATOM 826 C CA . ASP A 1 100 ? 10.932 -7.487 12.412 1.00 63.50 100 ASP A CA 1
ATOM 827 C C . ASP A 1 100 ? 12.409 -7.255 12.064 1.00 63.50 100 ASP A C 1
ATOM 829 O O . ASP A 1 100 ? 12.803 -7.203 10.898 1.00 63.50 100 ASP A O 1
ATOM 833 N N . ALA A 1 101 ? 13.244 -7.165 13.100 1.00 57.97 101 ALA A N 1
ATOM 834 C CA . ALA A 1 101 ? 14.690 -7.047 12.964 1.00 57.97 101 ALA A CA 1
ATOM 835 C C . ALA A 1 101 ? 15.377 -8.328 12.450 1.00 57.97 101 ALA A C 1
ATOM 837 O O . ALA A 1 101 ? 16.588 -8.318 12.233 1.00 57.97 101 ALA A O 1
ATOM 838 N N . GLN A 1 102 ? 14.633 -9.427 12.289 1.00 56.31 102 GLN A N 1
ATOM 839 C CA . GLN A 1 102 ? 15.085 -10.704 11.733 1.00 56.31 102 GLN A CA 1
ATOM 840 C C . GLN A 1 102 ? 14.664 -10.901 10.267 1.00 56.31 102 GLN A C 1
ATOM 842 O O . G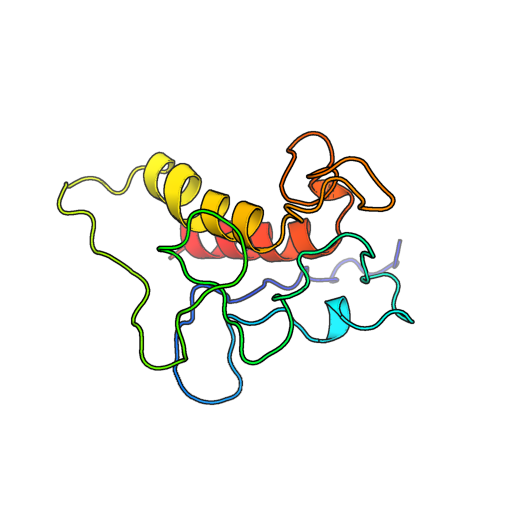LN A 1 102 ? 14.897 -11.975 9.708 1.00 56.31 102 GLN A O 1
ATOM 847 N N . ALA A 1 103 ? 14.059 -9.892 9.632 1.00 61.66 103 ALA A N 1
ATOM 848 C CA . ALA A 1 103 ? 13.739 -9.936 8.213 1.00 61.66 103 ALA A CA 1
ATOM 849 C C . ALA A 1 103 ? 14.989 -10.236 7.344 1.00 61.66 103 ALA A C 1
ATOM 851 O O . ALA A 1 103 ? 16.113 -9.906 7.726 1.00 61.66 103 ALA A O 1
ATOM 852 N N . PRO A 1 104 ? 14.823 -10.880 6.169 1.00 58.59 104 PRO A N 1
ATOM 853 C CA . PRO A 1 104 ? 15.946 -11.254 5.300 1.00 58.59 104 PRO A CA 1
ATOM 854 C C . PRO 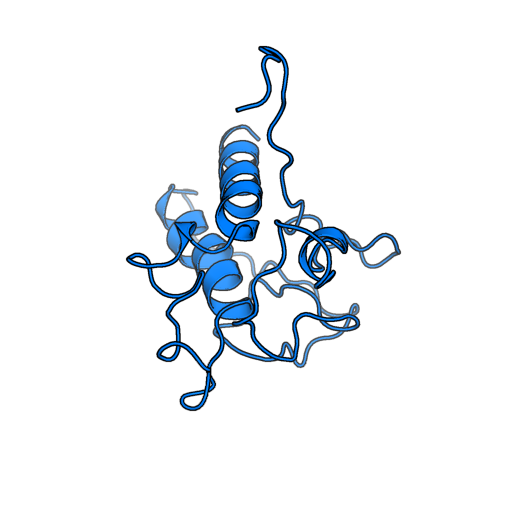A 1 104 ? 16.689 -10.050 4.685 1.00 58.59 104 PRO A C 1
ATOM 856 O O . PRO A 1 104 ? 17.812 -10.210 4.209 1.00 58.59 104 PRO A O 1
ATOM 859 N N . LEU A 1 105 ? 16.080 -8.861 4.716 1.00 65.69 105 LEU A N 1
ATOM 860 C CA . LEU A 1 105 ? 16.711 -7.551 4.513 1.00 65.69 105 LEU A CA 1
ATOM 861 C C . LEU A 1 105 ? 16.688 -6.795 5.854 1.00 65.69 105 LEU A C 1
ATOM 863 O O . LEU A 1 105 ? 15.909 -7.174 6.731 1.00 65.69 105 LEU A O 1
ATOM 867 N N . TYR A 1 106 ? 17.509 -5.751 6.045 1.00 62.06 106 TYR A N 1
ATOM 868 C CA . TYR A 1 106 ? 17.466 -4.996 7.307 1.00 62.06 106 TYR A CA 1
ATOM 869 C C . TYR A 1 106 ? 16.026 -4.522 7.603 1.00 62.06 106 TYR A C 1
ATOM 871 O O . TYR A 1 106 ? 15.276 -4.226 6.669 1.00 62.06 106 TYR A O 1
ATOM 879 N N . PRO A 1 107 ? 15.602 -4.461 8.881 1.00 63.56 107 PRO A N 1
ATOM 880 C CA . PRO A 1 107 ? 14.285 -3.933 9.236 1.00 63.56 107 PRO A CA 1
ATOM 881 C C . PRO A 1 107 ? 14.035 -2.575 8.563 1.00 63.56 107 PRO A C 1
ATOM 883 O O . PRO A 1 107 ? 14.911 -1.710 8.557 1.00 63.56 107 PRO A O 1
ATOM 886 N N . SER A 1 108 ? 12.840 -2.417 7.991 1.00 66.19 108 SER A N 1
ATOM 887 C CA . SER A 1 108 ? 12.418 -1.281 7.157 1.00 66.19 108 SER A CA 1
ATOM 888 C C . SER A 1 108 ? 13.103 -1.109 5.787 1.00 66.19 108 SER A C 1
ATOM 890 O O . SER A 1 108 ? 12.713 -0.178 5.094 1.00 66.19 108 SER A O 1
ATOM 892 N N . ASP A 1 109 ? 14.012 -1.979 5.314 1.00 73.75 109 ASP A N 1
ATOM 893 C CA . ASP A 1 109 ? 14.507 -1.977 3.910 1.00 73.75 109 ASP A CA 1
ATOM 894 C C . ASP A 1 109 ? 13.430 -2.499 2.928 1.00 73.75 109 ASP A C 1
ATOM 896 O O . ASP A 1 109 ? 13.561 -3.517 2.250 1.00 73.75 109 ASP A O 1
ATOM 900 N N . ASN A 1 110 ? 12.302 -1.802 2.920 1.00 76.62 110 ASN A N 1
ATOM 901 C CA . ASN A 1 110 ? 11.110 -1.956 2.097 1.00 76.62 110 ASN A CA 1
ATOM 902 C C . ASN A 1 110 ? 10.470 -0.560 1.989 1.00 76.62 110 ASN A C 1
ATOM 904 O O . ASN A 1 110 ? 11.159 0.455 2.119 1.00 76.62 110 ASN A O 1
ATOM 908 N N . ILE A 1 111 ? 9.151 -0.484 1.802 1.00 85.00 111 ILE A N 1
ATOM 909 C CA . ILE A 1 111 ? 8.427 0.787 1.735 1.00 85.00 111 ILE A CA 1
ATOM 910 C C . ILE A 1 111 ? 8.678 1.718 2.945 1.00 85.00 111 ILE A C 1
ATOM 912 O O . ILE A 1 111 ? 8.659 2.928 2.768 1.00 85.00 111 ILE A O 1
ATOM 916 N N . GLY A 1 112 ? 9.005 1.216 4.142 1.00 82.50 112 GLY A N 1
ATOM 917 C CA . GLY A 1 112 ? 9.243 2.035 5.345 1.00 82.50 112 GLY A CA 1
ATOM 918 C C . GLY A 1 112 ? 10.517 2.896 5.346 1.00 82.50 112 GLY A C 1
ATOM 919 O O . GLY A 1 112 ? 10.616 3.844 6.126 1.00 82.50 112 GLY A O 1
ATOM 920 N N . ASN A 1 113 ? 11.491 2.605 4.479 1.00 84.56 113 ASN A N 1
ATOM 921 C CA . ASN A 1 113 ? 12.741 3.359 4.357 1.00 84.56 113 ASN A CA 1
ATOM 922 C C . ASN A 1 113 ? 12.792 4.061 3.002 1.00 84.56 113 ASN A C 1
ATOM 924 O O . ASN A 1 113 ? 12.830 3.407 1.964 1.00 84.56 113 ASN A O 1
ATOM 928 N N . PHE A 1 114 ? 12.877 5.393 2.986 1.00 86.56 114 PHE A N 1
ATOM 929 C CA . PHE A 1 114 ? 12.903 6.152 1.733 1.00 86.56 114 PHE A CA 1
ATOM 930 C C . PHE A 1 114 ? 14.016 5.727 0.768 1.00 86.56 114 PHE A C 1
ATOM 932 O O . PHE A 1 114 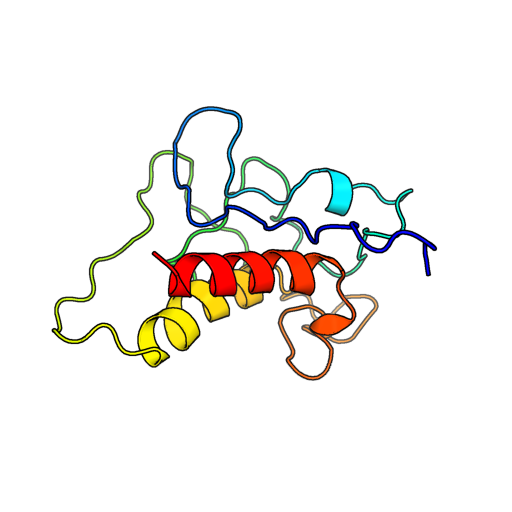? 13.785 5.728 -0.439 1.00 86.56 114 PHE A O 1
ATOM 939 N N . GLY A 1 115 ? 15.176 5.286 1.270 1.00 86.00 115 GLY A N 1
ATOM 940 C CA . GLY A 1 115 ? 16.271 4.791 0.428 1.00 86.00 115 GLY A CA 1
ATOM 941 C C . GLY A 1 115 ? 15.971 3.471 -0.293 1.00 86.00 115 GLY A C 1
ATOM 942 O O . GLY A 1 115 ? 16.627 3.166 -1.287 1.00 86.00 115 GLY A O 1
ATOM 943 N N . TRP A 1 116 ? 14.976 2.715 0.182 1.00 85.88 116 TRP A N 1
ATOM 944 C CA . TRP A 1 116 ? 14.603 1.396 -0.340 1.00 85.88 116 TRP A CA 1
ATOM 945 C C . TRP A 1 116 ? 13.145 1.293 -0.801 1.00 85.88 116 TRP A C 1
ATOM 947 O O . TRP A 1 116 ? 12.763 0.309 -1.430 1.00 85.88 116 TRP A O 1
ATOM 957 N N . SER A 1 117 ? 12.337 2.317 -0.536 1.00 89.19 117 SER A N 1
ATOM 958 C CA . SER A 1 117 ? 10.884 2.256 -0.680 1.00 89.19 117 SER A CA 1
ATOM 959 C C . SER A 1 117 ? 10.412 1.880 -2.082 1.00 89.19 117 SER A C 1
ATOM 961 O O . SER A 1 117 ? 9.556 1.014 -2.226 1.00 89.19 117 SER A O 1
ATOM 963 N N . ALA A 1 118 ? 11.040 2.439 -3.116 1.00 91.50 118 ALA A N 1
ATOM 964 C CA . ALA A 1 118 ? 10.687 2.185 -4.510 1.00 91.50 118 ALA A CA 1
ATOM 965 C C . ALA A 1 118 ? 11.077 0.787 -5.035 1.00 91.50 118 ALA A C 1
ATOM 967 O O . ALA A 1 118 ? 10.648 0.415 -6.128 1.00 91.50 118 ALA A O 1
ATOM 968 N N . PHE A 1 119 ? 11.875 0.004 -4.293 1.00 89.50 119 PHE A N 1
ATOM 969 C CA . PHE A 1 119 ? 12.169 -1.390 -4.659 1.00 89.50 119 PHE A CA 1
ATOM 970 C C . PHE A 1 119 ? 11.000 -2.330 -4.360 1.00 89.50 119 PHE A C 1
ATOM 972 O O . PHE A 1 119 ? 10.929 -3.417 -4.933 1.00 89.50 119 PHE A O 1
ATOM 979 N N . ASP A 1 120 ? 10.071 -1.905 -3.506 1.00 91.00 120 ASP A N 1
ATOM 980 C CA . ASP A 1 120 ? 8.809 -2.590 -3.287 1.00 91.00 120 ASP A CA 1
ATOM 981 C C . ASP A 1 120 ? 7.796 -2.166 -4.368 1.00 91.00 120 ASP A C 1
ATOM 983 O O . ASP A 1 120 ? 7.431 -0.987 -4.438 1.00 91.00 120 ASP A O 1
ATOM 987 N N . PRO A 1 121 ? 7.302 -3.077 -5.228 1.00 93.50 121 PRO A N 1
ATOM 988 C CA . PRO A 1 121 ? 6.393 -2.712 -6.310 1.00 93.50 121 PRO A CA 1
ATOM 989 C C . PRO A 1 121 ? 5.107 -2.009 -5.850 1.00 93.50 121 PRO A C 1
ATOM 991 O O . PRO A 1 121 ? 4.500 -1.299 -6.656 1.00 93.50 121 PRO A O 1
ATOM 994 N N . ILE A 1 122 ? 4.688 -2.175 -4.586 1.00 92.44 122 ILE A N 1
ATOM 995 C CA . ILE A 1 122 ? 3.490 -1.523 -4.032 1.00 92.44 122 ILE A CA 1
ATOM 996 C C . ILE A 1 122 ? 3.683 -0.025 -3.733 1.00 92.44 122 ILE A C 1
ATOM 998 O O . ILE A 1 122 ? 2.707 0.708 -3.581 1.00 92.44 122 ILE A O 1
ATOM 1002 N N . PHE A 1 123 ? 4.926 0.462 -3.731 1.00 93.94 123 PHE A N 1
ATOM 1003 C CA . PHE A 1 123 ? 5.241 1.888 -3.633 1.00 93.94 123 PHE A CA 1
ATOM 1004 C C . PHE A 1 123 ? 4.523 2.711 -4.711 1.00 93.94 123 PHE A C 1
ATOM 1006 O O . PHE A 1 123 ? 3.879 3.718 -4.428 1.00 93.94 123 PHE A O 1
ATOM 1013 N N . HIS A 1 124 ? 4.574 2.244 -5.958 1.00 95.06 124 HIS A N 1
ATOM 1014 C CA . HIS A 1 124 ? 4.035 2.964 -7.109 1.00 95.06 124 HIS A CA 1
ATOM 1015 C C . HIS A 1 124 ? 2.511 3.168 -7.046 1.00 95.06 124 HIS A C 1
ATOM 1017 O O . HIS A 1 124 ? 2.082 4.311 -7.182 1.00 95.06 124 HIS A O 1
ATOM 1023 N N . PRO A 1 125 ? 1.662 2.144 -6.813 1.00 95.38 125 PRO A N 1
ATOM 1024 C CA . PRO A 1 125 ? 0.223 2.364 -6.673 1.00 95.38 125 PRO A CA 1
ATOM 1025 C C . PRO A 1 125 ? -0.164 3.116 -5.391 1.00 95.38 125 PRO A C 1
ATOM 1027 O O . PRO A 1 125 ? -1.220 3.749 -5.379 1.00 95.38 125 PRO A O 1
ATOM 1030 N N . HIS A 1 126 ? 0.651 3.074 -4.325 1.00 94.00 126 HIS A N 1
ATOM 1031 C CA . HIS A 1 126 ? 0.450 3.931 -3.152 1.00 94.00 126 HIS A CA 1
ATOM 1032 C C . HIS A 1 126 ? 0.601 5.410 -3.533 1.00 94.00 126 HIS A C 1
ATOM 1034 O O . HIS A 1 126 ? -0.318 6.195 -3.299 1.00 94.00 126 HIS A O 1
ATOM 1040 N N . HIS A 1 127 ? 1.706 5.765 -4.195 1.00 95.19 127 HIS A N 1
ATOM 1041 C CA . HIS A 1 127 ? 1.949 7.130 -4.664 1.00 95.19 127 HIS A CA 1
ATOM 1042 C C . HIS A 1 127 ? 0.994 7.559 -5.784 1.00 95.19 127 HIS A C 1
ATOM 1044 O O . HIS A 1 127 ? 0.558 8.703 -5.789 1.00 95.19 127 HIS A O 1
ATOM 1050 N N . ALA A 1 128 ? 0.565 6.649 -6.663 1.00 95.06 128 ALA A N 1
ATOM 1051 C CA . ALA A 1 128 ? -0.477 6.953 -7.643 1.00 95.06 128 ALA A CA 1
ATOM 1052 C C . ALA A 1 128 ? -1.801 7.354 -6.966 1.00 95.06 128 ALA A C 1
ATOM 1054 O O . ALA A 1 128 ? -2.507 8.220 -7.472 1.00 95.06 128 ALA A O 1
ATOM 1055 N N . ASN A 1 129 ? -2.129 6.772 -5.805 1.00 93.19 129 ASN A N 1
ATOM 1056 C CA . ASN A 1 129 ? -3.298 7.199 -5.036 1.00 93.19 129 ASN A CA 1
ATOM 1057 C C . ASN A 1 129 ? -3.097 8.579 -4.390 1.00 93.19 129 ASN A C 1
ATOM 1059 O O . ASN A 1 129 ? -4.026 9.379 -4.370 1.00 93.19 129 ASN A O 1
ATOM 1063 N N . MET A 1 130 ? -1.887 8.888 -3.911 1.00 90.06 130 MET A N 1
ATOM 1064 C CA . MET A 1 130 ? -1.549 10.235 -3.425 1.00 90.06 130 MET A CA 1
ATOM 1065 C C . MET A 1 130 ? -1.712 11.287 -4.532 1.00 90.06 130 MET A C 1
ATOM 1067 O O . MET A 1 130 ? -2.311 12.337 -4.300 1.00 90.06 130 MET A O 1
ATOM 1071 N N . ASP A 1 131 ? -1.264 10.970 -5.749 1.00 89.88 131 ASP A N 1
ATOM 1072 C CA . ASP A 1 131 ? -1.465 11.818 -6.927 1.00 89.88 131 ASP A CA 1
ATOM 1073 C C . ASP A 1 131 ? -2.957 11.965 -7.267 1.00 89.88 131 ASP A C 1
ATOM 1075 O O . ASP A 1 131 ? -3.402 13.047 -7.655 1.00 89.88 131 ASP A O 1
ATOM 1079 N N . CYS A 1 132 ? -3.765 10.910 -7.098 1.00 87.50 132 CYS A N 1
ATOM 1080 C CA . CYS A 1 132 ? -5.218 11.011 -7.236 1.00 87.50 132 CYS A CA 1
ATOM 1081 C C . CYS A 1 132 ? -5.813 11.975 -6.205 1.00 87.50 132 CYS A C 1
ATOM 1083 O O . CYS A 1 132 ? -6.576 12.851 -6.599 1.00 87.50 132 CYS A O 1
ATOM 1085 N N . ILE A 1 133 ? -5.439 11.859 -4.927 1.00 83.88 133 ILE A N 1
ATOM 1086 C CA . ILE A 1 133 ? -5.962 12.691 -3.830 1.00 83.88 133 ILE A CA 1
ATOM 1087 C C . ILE A 1 133 ? -5.639 14.174 -4.033 1.00 83.88 133 ILE A C 1
ATOM 1089 O O . ILE A 1 133 ? -6.487 15.013 -3.748 1.00 83.88 133 ILE A O 1
ATOM 1093 N N . TRP A 1 134 ? -4.464 14.511 -4.578 1.00 81.31 134 TRP A N 1
ATOM 1094 C CA . TRP A 1 134 ? -4.134 15.901 -4.926 1.00 81.31 134 TRP A CA 1
ATOM 1095 C C . TRP A 1 134 ? -5.187 16.521 -5.858 1.00 81.31 134 TRP A C 1
ATOM 1097 O O . TRP A 1 134 ? -5.503 17.704 -5.755 1.00 81.31 134 TRP A O 1
ATOM 1107 N N . ASN A 1 135 ? -5.726 15.730 -6.786 1.00 79.25 135 ASN A N 1
ATOM 1108 C CA . ASN A 1 135 ? -6.622 16.197 -7.842 1.00 79.25 135 ASN A CA 1
ATOM 1109 C C . ASN A 1 135 ? -8.115 16.223 -7.450 1.00 79.25 135 ASN A C 1
ATOM 1111 O O . ASN A 1 135 ? -8.945 16.477 -8.328 1.00 79.25 135 ASN A O 1
ATOM 1115 N N . ILE A 1 136 ? -8.463 15.933 -6.189 1.00 71.56 136 ILE A N 1
ATOM 1116 C CA . ILE A 1 136 ? -9.853 15.869 -5.688 1.00 71.56 136 ILE A CA 1
ATOM 1117 C C . ILE A 1 136 ? -10.301 17.201 -5.079 1.00 71.56 136 ILE A C 1
ATOM 1119 O O . ILE A 1 136 ? -9.491 17.866 -4.397 1.00 71.56 136 ILE A O 1
#

Sequence (136 aa):
MLDNDMFPLHYWNWDNQLKHPPLANVIPAMYSNQELPLYHPVWNNSLAPPFVVDMDTARGCTKKTLEFLQFSKVESGEMEAWTFEDYSHRTVHAWIETPDAQAPLYPSDNIGNFGWSAFDPIFHPHHANMDCIWNI

InterPro domains:
  IPR002227 Tyrosinase copper-binding domain [PF00264] (65-136)
  IPR008922 Di-copper centre-containing domain superfamily [G3DSA:1.10.1280.10] (2-136)
  IPR008922 Di-copper centre-containing domain superfamily [SSF48056] (7-136)
  IPR050316 Tyrosinase and Hemocyanin [PTHR11474] (3-136)

Organism: Physcomitrium patens (NCBI:txid3218)